Protein AF-A0A8J7G047-F1 (afdb_monomer_lite)

Radius of gy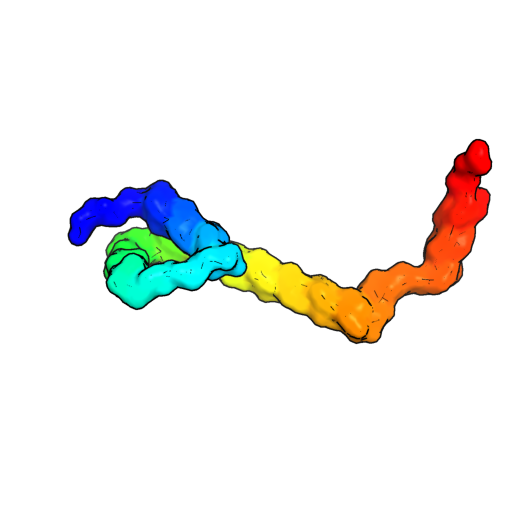ration: 20.24 Å; chains: 1; bounding box: 51×28×45 Å

Sequence (80 aa):
MMLSCREVTRDLTLEAELPLGRYRRLQIGLHMLICRHCRRHKAQLEQLRHVLQTVNTLEAEGIAAMPAEAKARIRNRLPS

pLDDT: mean 84.09, std 9.39, range [55.0, 93.81]

Secondary structure (DSSP, 8-state):
----HHHHHHHHHHTTTSPPPHHHHHHHHHHHHH-HHHHHHHHHHHHHHHHHHHHHHHHHTTTTSPPHHHHHHHHTTS--

Structure (mmCIF, N/CA/C/O backbone):
data_AF-A0A8J7G047-F1
#
_entry.id   AF-A0A8J7G047-F1
#
loop_
_atom_site.group_PDB
_atom_site.id
_atom_site.type_symbol
_atom_site.label_atom_id
_atom_site.label_alt_id
_atom_site.label_comp_id
_atom_site.label_asym_id
_atom_site.label_entity_id
_atom_site.label_seq_id
_atom_site.pdbx_PDB_ins_code
_atom_site.Cartn_x
_atom_site.Cartn_y
_atom_site.Cartn_z
_atom_site.occupancy
_atom_site.B_iso_or_equiv
_atom_site.auth_seq_id
_atom_site.auth_comp_id
_atom_site.auth_asym_id
_atom_site.auth_atom_id
_atom_site.pdbx_PDB_model_num
ATOM 1 N N . MET A 1 1 ? -17.045 -1.001 15.995 1.00 55.00 1 MET A N 1
ATOM 2 C CA . MET A 1 1 ? -17.478 0.176 15.204 1.00 55.00 1 MET A CA 1
ATOM 3 C C . MET A 1 1 ? -16.603 1.361 15.592 1.00 55.00 1 MET A C 1
ATOM 5 O O . MET A 1 1 ? -16.065 1.319 16.685 1.00 55.00 1 MET A O 1
ATOM 9 N N . MET A 1 2 ? -16.461 2.357 14.712 1.00 62.44 2 MET A N 1
ATOM 10 C CA . MET A 1 2 ? -15.473 3.460 14.729 1.00 62.44 2 MET A CA 1
ATOM 11 C C . MET A 1 2 ? -14.102 3.161 14.099 1.00 62.44 2 MET A C 1
ATOM 13 O O . MET A 1 2 ? -13.077 3.599 14.596 1.00 62.44 2 MET A O 1
ATOM 17 N N . LEU A 1 3 ? -14.076 2.458 12.964 1.00 75.31 3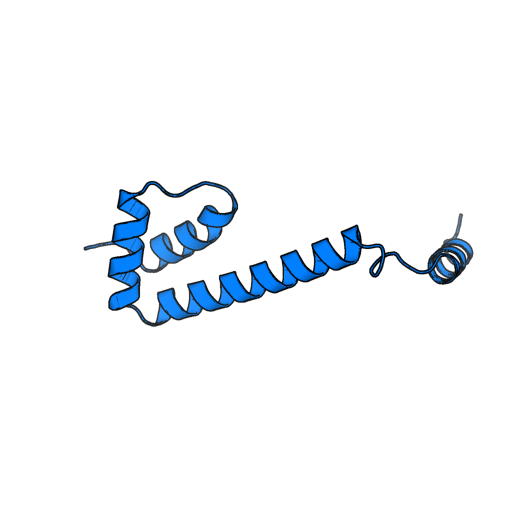 LEU A N 1
ATOM 18 C CA . LEU A 1 3 ? -13.008 2.693 11.987 1.00 75.31 3 LEU A CA 1
ATOM 19 C C . LEU A 1 3 ? -13.496 3.785 11.042 1.00 75.31 3 LEU A C 1
ATOM 21 O O . LEU A 1 3 ? -14.535 3.612 10.395 1.00 75.31 3 LEU A O 1
ATOM 25 N N . SER A 1 4 ? -12.778 4.901 10.980 1.00 87.44 4 SER A N 1
ATOM 26 C CA . SER A 1 4 ? -13.042 5.925 9.976 1.00 87.44 4 SER A CA 1
ATOM 27 C C . SER A 1 4 ? -12.566 5.452 8.603 1.00 87.44 4 SER A C 1
ATOM 29 O O . SER A 1 4 ? -11.585 4.713 8.488 1.00 87.44 4 SER A O 1
ATOM 31 N N . CYS A 1 5 ? -13.219 5.920 7.536 1.00 89.31 5 CYS A N 1
ATOM 32 C CA . CYS A 1 5 ? -12.776 5.624 6.172 1.00 89.31 5 CYS A CA 1
ATOM 33 C C . CYS A 1 5 ? -11.296 5.989 5.966 1.00 89.31 5 CYS A C 1
ATOM 35 O O . CYS A 1 5 ? -10.590 5.264 5.276 1.00 89.31 5 CYS A O 1
ATOM 37 N N . ARG A 1 6 ? -10.818 7.065 6.609 1.00 89.50 6 ARG A N 1
ATOM 38 C CA . ARG A 1 6 ? -9.423 7.530 6.555 1.00 89.50 6 ARG A CA 1
ATOM 39 C C . ARG A 1 6 ? -8.439 6.545 7.186 1.00 89.50 6 ARG A C 1
ATOM 41 O O . ARG A 1 6 ? -7.349 6.351 6.662 1.00 89.50 6 ARG A O 1
ATOM 48 N N . GLU A 1 7 ? -8.796 5.946 8.317 1.00 90.44 7 GLU A N 1
ATOM 49 C CA . GLU A 1 7 ? -7.953 4.927 8.947 1.00 90.44 7 GLU A CA 1
ATOM 50 C C . GLU A 1 7 ? -7.910 3.665 8.098 1.00 90.44 7 GLU A C 1
ATOM 52 O O . GLU A 1 7 ? -6.834 3.127 7.875 1.00 90.44 7 GLU A O 1
ATOM 57 N N . VAL A 1 8 ? -9.057 3.245 7.560 1.00 91.00 8 VAL A N 1
ATOM 58 C CA . VAL A 1 8 ? -9.136 2.065 6.694 1.00 91.00 8 VAL A CA 1
ATOM 59 C C . VAL A 1 8 ? -8.320 2.261 5.421 1.00 91.00 8 VAL A C 1
ATOM 61 O O . VAL A 1 8 ? -7.575 1.364 5.042 1.00 91.00 8 VAL A O 1
ATOM 64 N N . THR A 1 9 ? -8.419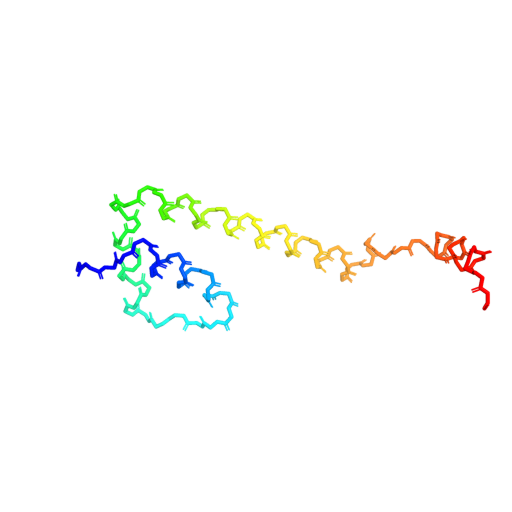 3.416 4.757 1.00 90.19 9 THR A N 1
ATOM 65 C CA . THR A 1 9 ? -7.619 3.681 3.552 1.00 90.19 9 THR A CA 1
ATOM 66 C C . THR A 1 9 ? -6.129 3.736 3.867 1.00 90.19 9 THR A C 1
ATOM 68 O O . THR A 1 9 ? -5.350 3.145 3.126 1.00 90.19 9 THR A O 1
ATOM 71 N N . ARG A 1 10 ? -5.732 4.358 4.986 1.00 90.69 10 ARG A N 1
ATOM 72 C CA . ARG A 1 10 ? -4.337 4.367 5.448 1.00 90.69 10 ARG A CA 1
ATOM 73 C C . ARG A 1 10 ? -3.819 2.953 5.710 1.00 90.69 10 ARG A C 1
ATOM 75 O O . ARG A 1 10 ? -2.741 2.612 5.238 1.00 90.69 10 ARG A O 1
ATOM 82 N N . ASP A 1 11 ? -4.585 2.136 6.426 1.00 91.25 11 ASP A N 1
ATOM 83 C CA . ASP A 1 11 ? -4.195 0.764 6.751 1.00 91.25 11 ASP A CA 1
ATOM 84 C C . ASP A 1 11 ? -4.083 -0.106 5.491 1.00 91.25 11 ASP A C 1
ATOM 86 O O . ASP A 1 11 ? -3.159 -0.902 5.385 1.00 91.25 11 ASP A O 1
ATOM 90 N N . LEU A 1 12 ? -4.986 0.064 4.517 1.00 88.56 12 LEU A N 1
ATOM 91 C CA . LEU A 1 12 ? -4.942 -0.656 3.238 1.00 88.56 12 LEU A CA 1
ATOM 92 C C . LEU A 1 12 ? -3.702 -0.307 2.405 1.00 88.56 12 LEU A C 1
ATOM 94 O O . LEU A 1 12 ? -3.154 -1.179 1.727 1.00 88.56 12 LEU A O 1
ATOM 98 N N . THR A 1 13 ? -3.261 0.952 2.451 1.00 88.62 13 THR A N 1
ATOM 99 C CA . THR A 1 13 ? -2.017 1.382 1.803 1.00 88.62 13 THR A CA 1
ATOM 100 C C . THR A 1 13 ? -0.803 0.791 2.521 1.00 88.62 13 THR A C 1
ATOM 102 O O . THR A 1 13 ? 0.043 0.182 1.871 1.00 88.62 13 THR A O 1
ATOM 105 N N . LEU A 1 14 ? -0.761 0.888 3.856 1.00 88.25 14 LEU A N 1
ATOM 106 C CA . LEU A 1 14 ? 0.345 0.383 4.678 1.00 88.25 14 LEU A CA 1
ATOM 107 C C . LEU A 1 14 ? 0.446 -1.146 4.707 1.00 88.25 14 LEU A C 1
ATOM 109 O O . LEU A 1 14 ? 1.535 -1.662 4.925 1.00 88.25 14 LEU A O 1
ATOM 113 N N . GLU A 1 15 ? -0.642 -1.880 4.445 1.00 86.62 15 GLU A N 1
ATOM 114 C CA . GLU A 1 15 ? -0.626 -3.351 4.350 1.00 86.62 15 GLU A CA 1
ATOM 115 C C . GLU A 1 15 ? 0.394 -3.861 3.314 1.00 86.62 15 GLU A C 1
ATOM 117 O O . GLU A 1 15 ? 0.846 -4.999 3.409 1.00 86.62 15 GLU A O 1
ATOM 122 N N . ALA A 1 16 ? 0.767 -3.031 2.329 1.00 76.44 16 ALA A N 1
ATOM 123 C CA . ALA A 1 16 ? 1.817 -3.359 1.365 1.00 76.44 16 ALA A CA 1
ATOM 124 C C . ALA A 1 16 ? 3.220 -3.442 1.994 1.00 76.44 16 ALA A C 1
ATOM 126 O O . ALA A 1 16 ? 4.060 -4.182 1.493 1.00 76.44 16 ALA A O 1
ATOM 127 N N . GLU A 1 17 ? 3.466 -2.693 3.067 1.00 82.69 17 GLU A N 1
ATOM 128 C CA . GLU A 1 17 ? 4.775 -2.567 3.715 1.00 82.69 17 GLU A CA 1
ATOM 129 C C . GLU A 1 17 ? 4.829 -3.338 5.039 1.00 82.69 17 GLU A C 1
ATOM 131 O O . GLU A 1 17 ? 5.851 -3.930 5.383 1.00 82.69 17 GLU A O 1
ATOM 136 N N . LEU A 1 18 ? 3.722 -3.351 5.788 1.00 82.19 18 LEU A N 1
ATOM 137 C CA . LEU A 1 18 ? 3.633 -3.915 7.130 1.00 82.19 18 LEU A CA 1
ATOM 138 C C . LEU A 1 18 ? 2.421 -4.850 7.240 1.00 82.19 18 LEU A C 1
ATOM 140 O O . LEU A 1 18 ? 1.288 -4.427 6.988 1.00 82.19 18 LEU A O 1
ATOM 144 N N . PRO A 1 19 ? 2.605 -6.111 7.672 1.00 78.75 19 PRO A N 1
ATOM 145 C CA . PRO A 1 19 ? 1.490 -7.027 7.839 1.00 78.75 19 PRO A CA 1
ATOM 146 C C . PRO A 1 19 ? 0.548 -6.526 8.939 1.00 78.75 19 PRO A C 1
ATOM 148 O O . PRO A 1 19 ? 0.933 -6.348 10.096 1.00 78.75 19 PRO A O 1
ATOM 151 N N . LEU A 1 20 ? -0.722 -6.330 8.587 1.00 85.38 20 LEU A N 1
ATOM 152 C CA . LEU A 1 20 ? -1.754 -5.952 9.547 1.00 85.38 20 LEU A CA 1
ATOM 153 C C . LEU A 1 20 ? -2.019 -7.098 10.534 1.00 85.38 20 LEU A C 1
ATOM 155 O O . LEU A 1 20 ? -2.167 -8.261 10.149 1.00 85.38 20 LEU A O 1
ATOM 159 N N . GLY A 1 21 ? -2.164 -6.762 11.818 1.00 88.00 21 GLY A N 1
ATOM 160 C CA . GLY A 1 21 ? -2.584 -7.723 12.838 1.00 88.00 21 GLY A CA 1
ATOM 161 C C . GLY A 1 21 ? -3.940 -8.362 12.501 1.00 88.00 21 GLY A C 1
ATOM 162 O O . GLY A 1 21 ? -4.840 -7.707 11.970 1.00 88.00 21 GLY A O 1
ATOM 163 N N . ARG A 1 22 ? -4.117 -9.645 12.847 1.00 86.75 22 ARG A N 1
ATOM 164 C CA . ARG A 1 22 ? -5.312 -10.446 12.494 1.00 86.75 22 ARG A CA 1
ATOM 165 C C . ARG A 1 22 ? -6.632 -9.771 12.891 1.00 86.75 22 ARG A C 1
ATOM 167 O O . ARG A 1 22 ? -7.573 -9.740 12.103 1.00 86.75 22 ARG A O 1
ATOM 174 N N . TYR A 1 23 ? -6.677 -9.173 14.083 1.00 87.94 23 TYR A N 1
ATOM 175 C CA . TYR A 1 23 ? -7.850 -8.446 14.576 1.00 87.94 23 TYR A CA 1
ATOM 176 C C . TYR A 1 23 ? -8.158 -7.190 13.746 1.00 87.94 23 TYR A C 1
ATOM 178 O O . TYR A 1 23 ? -9.306 -6.948 13.375 1.00 87.94 23 TYR A O 1
ATOM 186 N N . ARG A 1 24 ? -7.122 -6.428 13.376 1.00 88.38 24 ARG A N 1
ATOM 187 C CA . ARG A 1 24 ? -7.253 -5.224 12.546 1.00 88.38 24 ARG A CA 1
ATOM 188 C C . ARG A 1 24 ? -7.795 -5.565 11.159 1.00 88.38 24 ARG A C 1
ATOM 190 O O . ARG A 1 24 ? -8.682 -4.880 10.656 1.00 88.38 24 ARG A O 1
ATOM 197 N N . ARG A 1 25 ? -7.328 -6.676 10.582 1.00 89.25 25 ARG A N 1
ATOM 198 C CA . ARG A 1 25 ? -7.809 -7.193 9.295 1.00 89.25 25 ARG A CA 1
ATOM 199 C C . ARG A 1 25 ? -9.299 -7.545 9.337 1.00 89.25 25 ARG A C 1
ATOM 201 O O . ARG A 1 25 ? -10.033 -7.194 8.415 1.00 89.25 25 ARG A O 1
ATOM 208 N N . LEU A 1 26 ? -9.758 -8.163 10.429 1.00 89.44 26 LEU A N 1
ATOM 209 C CA . LEU A 1 26 ? -11.173 -8.480 10.638 1.00 89.44 26 LEU A CA 1
ATOM 210 C C . LEU A 1 26 ? -12.035 -7.208 10.735 1.00 89.44 26 LEU A C 1
ATOM 212 O O . LEU A 1 26 ? -13.074 -7.113 10.084 1.00 89.44 26 LEU A O 1
ATOM 216 N N . GLN A 1 27 ? -11.587 -6.208 11.501 1.00 90.19 27 GLN A N 1
ATOM 217 C CA . GLN A 1 27 ? -12.304 -4.936 11.647 1.00 90.19 27 GLN A CA 1
ATOM 218 C C . GLN A 1 27 ? -12.433 -4.179 10.316 1.00 90.19 27 GLN A C 1
ATOM 220 O O . GLN A 1 27 ? -13.503 -3.659 9.996 1.00 90.19 27 GLN A O 1
ATOM 225 N N . ILE A 1 28 ? -11.361 -4.147 9.523 1.00 90.69 28 ILE A N 1
ATOM 226 C CA . ILE A 1 28 ? -11.351 -3.560 8.179 1.00 90.69 28 ILE A CA 1
ATOM 227 C C . ILE A 1 28 ? -12.306 -4.321 7.245 1.00 90.69 28 ILE A C 1
ATOM 229 O O . ILE A 1 28 ? -13.074 -3.698 6.509 1.00 90.69 28 ILE A O 1
ATOM 233 N N . GLY A 1 29 ? -12.311 -5.657 7.311 1.00 89.56 29 GLY A N 1
ATOM 234 C CA . GLY A 1 29 ? -13.254 -6.501 6.574 1.00 89.56 29 GLY A CA 1
ATOM 235 C C . GLY A 1 29 ? -14.709 -6.153 6.890 1.00 89.56 29 GLY A C 1
ATOM 236 O O . GLY A 1 29 ? -15.493 -5.904 5.974 1.00 89.56 29 GLY A O 1
ATOM 237 N N . LEU A 1 30 ? -15.046 -6.026 8.177 1.00 91.06 30 LEU A N 1
ATOM 238 C CA . LEU A 1 30 ? -16.379 -5.612 8.622 1.00 91.06 30 LEU A CA 1
ATOM 239 C C . LEU A 1 30 ? -16.747 -4.210 8.107 1.00 91.06 30 LEU A C 1
ATOM 241 O O . LEU A 1 30 ? -17.859 -4.003 7.627 1.00 91.06 30 LEU A O 1
ATOM 245 N N . HIS A 1 31 ? -15.815 -3.251 8.145 1.00 92.19 31 HIS A N 1
ATOM 246 C CA . HIS A 1 31 ? -16.050 -1.904 7.613 1.00 92.19 31 HIS A CA 1
ATOM 247 C C . HIS A 1 31 ? -16.324 -1.918 6.099 1.00 92.19 31 HIS A C 1
ATOM 249 O O . HIS A 1 31 ? -17.201 -1.207 5.614 1.00 92.19 31 HIS A O 1
ATOM 255 N N . MET A 1 32 ? -15.625 -2.753 5.329 1.00 91.44 32 MET A N 1
ATOM 256 C CA . MET A 1 32 ? -15.862 -2.879 3.886 1.00 91.44 32 MET A CA 1
ATOM 257 C C . MET A 1 32 ? -17.204 -3.532 3.530 1.00 91.44 32 MET A C 1
ATOM 259 O O . MET A 1 32 ? -17.690 -3.335 2.409 1.00 91.44 32 MET A O 1
ATOM 263 N N . LEU A 1 33 ? -17.827 -4.281 4.449 1.00 90.94 33 LEU A N 1
ATOM 264 C CA . LEU A 1 33 ? -19.188 -4.794 4.258 1.00 90.94 33 LEU A CA 1
ATOM 265 C C . LEU A 1 33 ? -20.220 -3.664 4.197 1.00 90.94 33 LEU A C 1
ATOM 267 O O . LEU A 1 33 ? -21.132 -3.737 3.380 1.00 90.94 33 LEU A O 1
ATOM 271 N N . ILE A 1 34 ? -20.020 -2.601 4.978 1.00 91.88 34 ILE A N 1
ATOM 272 C CA . ILE A 1 34 ? -20.942 -1.458 5.069 1.00 91.88 34 ILE A CA 1
ATOM 273 C C . ILE A 1 34 ? -20.526 -0.267 4.193 1.00 91.88 34 ILE A C 1
ATOM 275 O O . ILE A 1 34 ? -21.373 0.496 3.738 1.00 91.88 34 ILE A O 1
ATOM 279 N N . CYS A 1 35 ? -19.229 -0.097 3.921 1.00 92.81 35 CYS A N 1
ATOM 280 C CA . CYS A 1 35 ? -18.700 1.056 3.201 1.00 92.81 35 CYS A CA 1
ATOM 281 C C . CYS A 1 35 ? -18.256 0.688 1.780 1.00 92.81 35 CYS A C 1
ATOM 283 O O . CYS A 1 35 ? -17.182 0.118 1.552 1.00 92.81 35 CYS A O 1
ATOM 285 N N . ARG A 1 36 ? -19.060 1.088 0.787 1.00 92.94 36 ARG A N 1
ATOM 286 C CA . ARG A 1 36 ? -18.755 0.856 -0.636 1.00 92.94 36 ARG A CA 1
ATOM 287 C C . ARG A 1 36 ? -17.514 1.616 -1.114 1.00 92.94 36 ARG A C 1
ATOM 289 O O . ARG A 1 36 ? -16.817 1.139 -2.007 1.00 92.94 36 ARG A O 1
ATOM 296 N N . HIS A 1 37 ? -17.222 2.774 -0.521 1.00 91.50 37 HIS A N 1
ATOM 297 C CA . HIS A 1 37 ? -16.070 3.596 -0.895 1.00 91.50 37 HIS A CA 1
ATOM 298 C C . HIS A 1 37 ? -14.745 2.902 -0.556 1.00 91.50 37 HIS A C 1
ATOM 300 O O . HIS A 1 37 ? -13.903 2.725 -1.433 1.00 91.50 37 HIS A O 1
ATOM 306 N N . CYS A 1 38 ? -14.596 2.415 0.679 1.00 92.25 38 CYS A N 1
ATOM 307 C CA . CYS A 1 38 ? -13.396 1.687 1.097 1.00 92.25 38 CYS A CA 1
ATOM 308 C C . CYS A 1 38 ? -13.197 0.392 0.299 1.00 92.25 38 CYS A C 1
ATOM 310 O O . CYS A 1 38 ? -12.066 0.044 -0.034 1.00 92.25 38 CYS A O 1
ATOM 312 N N . ARG A 1 39 ? -14.288 -0.286 -0.086 1.00 92.94 39 ARG A N 1
ATOM 313 C CA . ARG A 1 39 ? -14.217 -1.458 -0.969 1.00 92.94 39 ARG A CA 1
ATOM 314 C C . ARG A 1 39 ? -13.678 -1.106 -2.359 1.00 92.94 39 ARG A C 1
ATOM 316 O O . ARG A 1 39 ? -12.822 -1.817 -2.874 1.00 92.94 39 ARG A O 1
ATOM 323 N N . ARG A 1 40 ? -14.148 -0.002 -2.954 1.00 92.94 40 ARG A N 1
ATOM 324 C CA . ARG A 1 40 ? -13.640 0.488 -4.246 1.00 92.94 40 ARG A CA 1
ATOM 325 C C . ARG A 1 40 ? -12.162 0.871 -4.155 1.00 92.94 40 ARG A C 1
ATOM 327 O O . ARG A 1 40 ? -11.395 0.475 -5.023 1.00 92.94 40 ARG A O 1
ATOM 334 N N . HIS A 1 41 ? -11.765 1.572 -3.096 1.00 91.50 41 HIS A N 1
ATOM 335 C CA . HIS A 1 41 ? -10.369 1.949 -2.874 1.00 91.50 41 HIS A CA 1
ATOM 336 C C . HIS A 1 41 ? -9.444 0.724 -2.796 1.00 91.50 41 HIS A C 1
ATOM 338 O O . HIS A 1 41 ? -8.391 0.705 -3.427 1.00 91.50 41 HIS A O 1
ATOM 344 N N . LYS A 1 42 ? -9.862 -0.336 -2.087 1.00 92.38 42 LYS A N 1
ATOM 345 C CA . LYS A 1 42 ? -9.120 -1.605 -2.047 1.00 92.38 42 LYS A CA 1
ATOM 346 C C . LYS A 1 42 ? -8.936 -2.211 -3.440 1.00 92.38 42 LYS A C 1
ATOM 348 O O . LYS A 1 42 ? -7.821 -2.586 -3.778 1.00 92.38 42 LYS A O 1
ATOM 353 N N . ALA A 1 43 ? -9.992 -2.246 -4.252 1.00 92.69 43 ALA A N 1
ATOM 354 C CA . ALA A 1 43 ? -9.905 -2.762 -5.618 1.00 92.69 43 ALA A CA 1
ATOM 355 C C . ALA A 1 43 ? -8.925 -1.950 -6.490 1.00 92.69 43 ALA A C 1
ATOM 357 O O . ALA A 1 43 ? -8.145 -2.531 -7.236 1.00 92.69 43 ALA A O 1
ATOM 358 N N . GLN A 1 44 ? -8.910 -0.618 -6.358 1.00 93.06 44 GLN A N 1
ATOM 359 C CA . GLN A 1 44 ? -7.956 0.242 -7.076 1.00 93.06 44 GLN A CA 1
ATOM 360 C C . GLN A 1 44 ? -6.504 -0.030 -6.655 1.00 93.06 44 GLN A C 1
ATOM 362 O O . GLN A 1 44 ? -5.617 -0.101 -7.504 1.00 93.06 44 GLN A O 1
ATOM 367 N N . LEU A 1 45 ? -6.255 -0.227 -5.355 1.00 91.88 45 LEU A N 1
ATOM 368 C CA . LEU A 1 45 ? -4.930 -0.602 -4.856 1.00 91.88 45 LEU A CA 1
ATOM 369 C C . LEU A 1 45 ? -4.488 -1.981 -5.362 1.00 91.88 45 LEU A C 1
ATOM 371 O O . LEU A 1 45 ? -3.324 -2.159 -5.708 1.00 91.88 45 LEU A O 1
ATOM 375 N N . GLU A 1 46 ? -5.396 -2.954 -5.429 1.00 92.31 46 GLU A N 1
ATOM 376 C CA . GLU A 1 46 ? -5.102 -4.286 -5.973 1.00 92.31 46 GLU A CA 1
ATOM 377 C C . GLU A 1 46 ? -4.756 -4.226 -7.466 1.00 92.31 46 GLU A C 1
ATOM 379 O O . GLU A 1 46 ? -3.792 -4.862 -7.890 1.00 92.31 46 GLU A O 1
ATOM 384 N N . GLN A 1 47 ? -5.465 -3.405 -8.246 1.00 93.81 47 GLN A N 1
ATOM 385 C CA . GLN A 1 47 ? -5.130 -3.159 -9.652 1.00 93.81 47 GLN A CA 1
ATOM 386 C C . GLN A 1 47 ? -3.738 -2.541 -9.805 1.00 93.81 47 GLN A C 1
ATOM 388 O O . GLN A 1 47 ? -2.950 -3.012 -10.622 1.00 93.81 47 GLN A O 1
ATOM 393 N N . LEU A 1 48 ? -3.411 -1.529 -8.994 1.00 91.44 48 LEU A N 1
ATOM 394 C CA . LEU A 1 48 ? -2.085 -0.911 -9.005 1.00 91.44 48 LEU A CA 1
ATOM 395 C C . LEU A 1 48 ? -0.990 -1.942 -8.691 1.00 91.44 48 LEU A C 1
ATOM 397 O O . LEU A 1 48 ? 0.009 -2.019 -9.402 1.00 91.44 48 LEU A O 1
ATOM 401 N N . ARG A 1 49 ? -1.193 -2.770 -7.657 1.00 89.75 49 ARG A N 1
ATOM 402 C CA . ARG A 1 49 ? -0.252 -3.840 -7.285 1.00 89.75 49 ARG A CA 1
ATOM 403 C C . ARG A 1 49 ? -0.055 -4.838 -8.418 1.00 89.75 49 ARG A C 1
ATOM 405 O O . ARG A 1 49 ? 1.077 -5.237 -8.664 1.00 89.75 49 ARG A O 1
ATOM 412 N N . HIS A 1 50 ? -1.126 -5.211 -9.113 1.00 91.38 50 HIS A N 1
ATOM 413 C CA . HIS A 1 50 ? -1.030 -6.133 -10.235 1.00 91.38 50 HIS A CA 1
ATOM 414 C C . HIS A 1 50 ? -0.207 -5.540 -11.383 1.00 91.38 50 HIS A C 1
ATOM 416 O O . HIS A 1 50 ? 0.704 -6.196 -11.870 1.00 91.38 50 HIS A O 1
ATOM 422 N N . VAL A 1 51 ? -0.444 -4.274 -11.745 1.00 91.56 51 VAL A N 1
ATOM 423 C CA . VAL A 1 51 ? 0.356 -3.580 -12.769 1.00 91.56 51 VAL A CA 1
ATOM 424 C C . VAL A 1 51 ? 1.834 -3.534 -1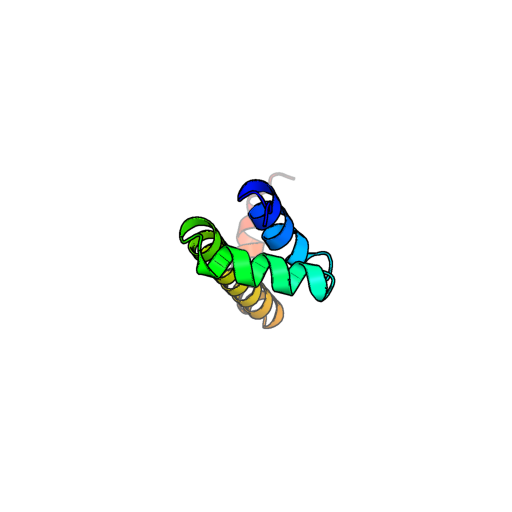2.378 1.00 91.56 51 VAL A C 1
ATOM 426 O O . VAL A 1 51 ? 2.685 -3.859 -13.199 1.00 91.56 51 VAL A O 1
ATOM 429 N N . LEU A 1 52 ? 2.147 -3.189 -11.127 1.00 89.25 52 LEU A N 1
ATOM 430 C CA . LEU A 1 52 ? 3.531 -3.151 -10.640 1.00 89.25 52 LEU A CA 1
ATOM 431 C C . LEU A 1 52 ? 4.195 -4.535 -10.665 1.00 89.25 52 LEU A C 1
ATOM 433 O O . LEU A 1 52 ? 5.351 -4.653 -11.055 1.00 89.25 52 LEU A O 1
ATOM 437 N N . GLN A 1 53 ? 3.469 -5.592 -10.297 1.00 89.06 53 GLN A N 1
ATOM 438 C CA . GLN A 1 53 ? 3.965 -6.967 -10.395 1.00 89.06 53 GLN A CA 1
ATOM 439 C C . GLN A 1 53 ? 4.209 -7.384 -11.848 1.00 89.06 53 GLN A C 1
ATOM 441 O O . GLN A 1 53 ? 5.230 -8.005 -12.138 1.00 89.06 53 GLN A O 1
ATOM 446 N N . THR A 1 54 ? 3.318 -7.015 -12.770 1.00 88.25 54 THR A N 1
ATOM 447 C CA . THR A 1 54 ? 3.499 -7.269 -14.203 1.00 88.25 54 THR A CA 1
ATOM 448 C C . THR A 1 54 ? 4.722 -6.532 -14.747 1.00 88.25 54 THR A C 1
ATOM 450 O O . THR A 1 54 ? 5.519 -7.117 -15.465 1.00 88.25 54 THR A O 1
ATOM 453 N N . VAL A 1 55 ? 4.936 -5.269 -14.372 1.00 87.19 55 VAL A N 1
ATOM 454 C CA . VAL A 1 55 ? 6.141 -4.530 -14.788 1.00 87.19 55 VAL A CA 1
ATOM 455 C C . VAL A 1 55 ? 7.405 -5.187 -14.231 1.00 87.19 55 VAL A C 1
ATOM 457 O O . VAL A 1 55 ? 8.317 -5.475 -14.998 1.00 87.19 55 VAL A O 1
ATOM 460 N N . ASN A 1 56 ? 7.432 -5.515 -12.937 1.00 86.75 56 ASN A N 1
ATOM 461 C CA . ASN A 1 56 ? 8.588 -6.170 -12.319 1.00 86.75 56 ASN A CA 1
ATOM 462 C C . ASN A 1 56 ? 8.894 -7.541 -12.942 1.00 86.75 56 ASN A C 1
ATOM 464 O O . ASN A 1 56 ? 10.056 -7.912 -13.071 1.00 86.75 56 ASN A O 1
ATOM 468 N N . THR A 1 57 ? 7.867 -8.310 -13.316 1.00 84.88 57 THR A N 1
ATOM 469 C CA . THR A 1 57 ? 8.054 -9.606 -13.992 1.00 84.88 57 THR A CA 1
ATOM 470 C C . THR A 1 57 ? 8.603 -9.422 -15.403 1.00 84.88 57 THR A C 1
ATOM 472 O O . THR A 1 57 ? 9.574 -10.083 -15.750 1.00 84.88 57 THR A O 1
ATOM 475 N N . LEU A 1 58 ? 8.092 -8.456 -16.172 1.00 81.69 58 LEU A N 1
ATOM 476 C CA . LEU A 1 58 ? 8.640 -8.107 -17.489 1.00 81.69 58 LEU A CA 1
ATOM 477 C C . LEU A 1 58 ? 10.093 -7.605 -17.413 1.00 81.69 58 LEU A C 1
ATOM 479 O O . LEU A 1 58 ? 10.888 -7.876 -18.314 1.00 81.69 58 LEU A O 1
ATOM 483 N N . GLU A 1 59 ? 10.455 -6.878 -16.354 1.00 78.44 59 GLU A N 1
ATOM 484 C CA . GLU A 1 59 ? 11.841 -6.483 -16.076 1.00 78.44 59 GLU A CA 1
ATOM 485 C C . GLU A 1 59 ? 12.719 -7.687 -15.722 1.00 78.44 59 GLU A C 1
ATOM 487 O O . GLU A 1 59 ? 13.810 -7.826 -16.278 1.00 78.44 59 GLU A O 1
ATOM 492 N N . ALA A 1 60 ? 12.241 -8.583 -14.855 1.00 75.44 60 ALA A N 1
ATOM 493 C CA . ALA A 1 60 ? 12.963 -9.793 -14.460 1.00 75.44 60 ALA A CA 1
ATOM 494 C C . ALA A 1 60 ? 13.179 -10.766 -15.633 1.00 75.44 60 ALA A C 1
ATOM 496 O O . ALA A 1 60 ? 14.237 -11.384 -15.737 1.00 75.44 60 ALA A O 1
ATOM 497 N N . GLU A 1 61 ? 12.209 -10.867 -16.542 1.00 77.50 61 GLU A N 1
ATOM 498 C CA . GLU A 1 61 ? 12.285 -11.666 -17.771 1.00 77.50 61 GLU A CA 1
ATOM 499 C C . GLU A 1 61 ? 13.122 -10.987 -18.871 1.00 77.50 61 GLU A C 1
ATOM 501 O O . GLU A 1 61 ? 13.302 -11.542 -19.954 1.00 77.50 61 GLU A O 1
ATOM 506 N N . GLY A 1 62 ? 13.647 -9.781 -18.621 1.00 68.06 62 GLY A N 1
ATOM 507 C CA . GLY A 1 62 ? 14.456 -9.031 -19.582 1.00 68.06 62 GLY A CA 1
ATOM 508 C C . GLY A 1 62 ? 13.668 -8.501 -20.784 1.00 68.06 62 GLY A C 1
ATOM 509 O O . GLY A 1 62 ? 14.261 -7.918 -21.688 1.00 68.06 62 GLY A O 1
ATOM 510 N N . ILE A 1 63 ? 12.341 -8.650 -20.792 1.00 66.56 63 ILE A N 1
ATOM 511 C CA . ILE A 1 63 ? 11.443 -8.174 -21.854 1.00 66.56 63 ILE A CA 1
ATOM 512 C C . ILE A 1 63 ? 11.328 -6.644 -21.805 1.00 66.56 63 ILE A C 1
ATOM 514 O O . ILE A 1 63 ? 11.244 -5.988 -22.842 1.00 66.56 63 ILE A O 1
ATOM 518 N N . ALA A 1 64 ? 11.383 -6.061 -20.605 1.00 61.25 64 ALA A N 1
ATOM 519 C CA . ALA A 1 64 ? 11.419 -4.613 -20.403 1.00 61.25 64 ALA A CA 1
ATOM 520 C C . ALA A 1 64 ? 12.843 -4.021 -20.452 1.00 61.25 64 ALA A C 1
ATOM 522 O O . ALA A 1 64 ? 13.017 -2.809 -20.293 1.00 61.25 64 ALA A O 1
ATOM 523 N N . ALA A 1 65 ? 13.878 -4.836 -20.695 1.00 64.56 65 ALA A N 1
ATOM 524 C CA . ALA A 1 65 ? 15.220 -4.311 -20.897 1.00 64.56 65 ALA A CA 1
ATOM 525 C C . ALA A 1 65 ? 15.249 -3.505 -22.201 1.00 64.56 65 ALA A C 1
ATOM 527 O O . ALA A 1 65 ? 14.975 -4.025 -23.282 1.00 64.56 65 ALA A O 1
ATOM 528 N N . MET A 1 66 ? 15.593 -2.217 -22.105 1.00 64.50 66 MET A N 1
ATOM 529 C CA . MET A 1 66 ? 15.797 -1.370 -23.279 1.00 64.50 66 MET A CA 1
ATOM 530 C C . MET A 1 66 ? 16.697 -2.097 -24.293 1.00 64.50 66 MET A C 1
ATOM 532 O O . MET A 1 66 ? 17.820 -2.466 -23.923 1.00 64.50 66 MET A O 1
ATOM 536 N N . PRO A 1 67 ? 16.263 -2.250 -25.561 1.00 73.12 67 PRO A N 1
ATOM 537 C CA . PRO A 1 67 ? 17.087 -2.853 -26.596 1.00 73.12 67 PRO A CA 1
ATOM 538 C C . PRO A 1 67 ? 18.458 -2.181 -26.619 1.00 73.12 67 PRO A C 1
ATOM 540 O O . PRO A 1 67 ? 18.551 -0.950 -26.542 1.00 73.12 67 PRO A O 1
ATOM 543 N N . ALA A 1 68 ? 19.528 -2.971 -26.716 1.00 70.00 68 ALA A N 1
ATOM 544 C CA . ALA A 1 68 ? 20.898 -2.457 -26.666 1.00 70.00 68 ALA A CA 1
ATOM 545 C C . ALA A 1 68 ? 21.124 -1.314 -27.677 1.00 70.00 68 ALA A C 1
ATOM 547 O O . ALA A 1 68 ? 21.801 -0.329 -27.378 1.00 70.00 68 ALA A O 1
ATOM 548 N N . GLU A 1 69 ? 20.461 -1.401 -28.831 1.00 72.88 69 GLU A N 1
ATOM 549 C CA . GLU A 1 69 ? 20.447 -0.383 -29.878 1.00 72.88 69 GLU A CA 1
ATOM 550 C C . GLU A 1 69 ? 19.774 0.932 -29.437 1.00 72.88 69 GLU A C 1
ATOM 552 O O . GLU A 1 69 ? 20.306 2.019 -29.669 1.00 72.88 69 GLU A O 1
ATOM 557 N N . ALA A 1 70 ? 18.648 0.863 -28.720 1.00 76.81 70 ALA A N 1
ATOM 558 C CA . ALA A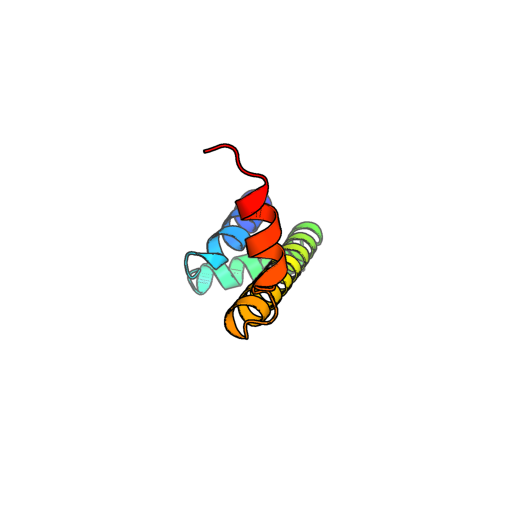 1 70 ? 17.996 2.041 -28.148 1.00 76.81 70 ALA A CA 1
ATOM 559 C C . ALA A 1 70 ? 18.897 2.726 -27.105 1.00 76.81 70 ALA A C 1
ATOM 561 O O . ALA A 1 70 ? 19.010 3.952 -27.088 1.00 76.81 70 ALA A O 1
ATOM 562 N N . LYS A 1 71 ? 19.609 1.943 -26.283 1.00 78.06 71 LYS A N 1
ATOM 563 C CA . LYS A 1 71 ? 20.561 2.460 -25.285 1.00 78.06 71 LYS A CA 1
ATOM 564 C C . LYS A 1 71 ? 21.792 3.105 -25.938 1.00 78.06 71 LYS A C 1
ATOM 566 O O . LYS A 1 71 ? 22.267 4.135 -25.458 1.00 78.06 71 LYS A O 1
ATOM 571 N N . ALA A 1 72 ? 22.282 2.546 -27.046 1.00 78.62 72 ALA A N 1
ATOM 572 C CA . ALA A 1 72 ? 23.375 3.117 -27.836 1.00 78.62 72 ALA A CA 1
ATOM 573 C C . ALA A 1 72 ? 22.977 4.447 -28.502 1.00 78.62 72 ALA A C 1
ATOM 575 O O . ALA A 1 72 ? 23.729 5.419 -28.435 1.00 78.62 72 ALA A O 1
ATOM 576 N N . ARG A 1 73 ? 21.760 4.533 -29.059 1.00 81.88 73 ARG A N 1
ATOM 577 C CA . ARG A 1 73 ? 21.227 5.773 -29.653 1.00 81.88 73 ARG A CA 1
ATOM 578 C C . ARG A 1 73 ? 21.137 6.924 -28.652 1.00 81.88 73 ARG A C 1
ATOM 580 O O . ARG A 1 73 ? 21.450 8.055 -29.011 1.00 81.88 73 ARG A O 1
ATOM 587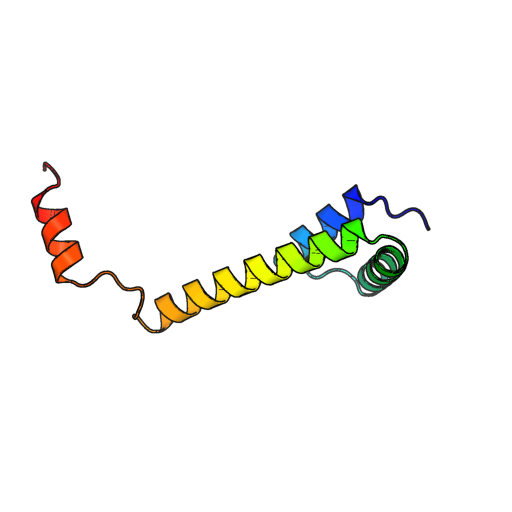 N N . ILE A 1 74 ? 20.715 6.649 -27.416 1.00 83.38 74 ILE A N 1
ATOM 588 C CA . ILE A 1 74 ? 20.622 7.673 -26.363 1.00 83.38 74 ILE A CA 1
ATOM 589 C C . ILE A 1 74 ? 22.016 8.115 -25.910 1.00 83.38 74 ILE A C 1
ATOM 591 O O . ILE A 1 74 ? 22.258 9.313 -25.791 1.00 83.38 74 ILE A O 1
ATOM 595 N N . ARG A 1 75 ? 22.952 7.172 -25.732 1.00 83.12 75 ARG A N 1
ATOM 596 C CA . ARG A 1 75 ? 24.346 7.479 -25.370 1.00 83.12 75 ARG A CA 1
ATOM 597 C C . ARG A 1 75 ? 24.998 8.448 -26.354 1.00 83.12 75 ARG A C 1
ATOM 599 O O . ARG A 1 75 ? 25.632 9.399 -25.928 1.00 83.12 75 ARG A O 1
ATOM 606 N N . ASN A 1 76 ? 24.775 8.248 -27.650 1.00 83.88 76 ASN A N 1
ATOM 607 C CA . ASN A 1 76 ? 25.345 9.095 -28.701 1.00 83.88 76 ASN A CA 1
ATOM 608 C C . ASN A 1 76 ? 24.715 10.501 -28.783 1.00 83.88 76 ASN A C 1
ATOM 610 O O . ASN A 1 76 ? 25.196 11.329 -29.550 1.00 83.88 76 ASN A O 1
ATOM 614 N N . ARG A 1 77 ? 23.628 10.771 -28.046 1.00 84.44 77 ARG A N 1
ATOM 615 C CA . ARG A 1 77 ? 22.959 12.084 -27.998 1.00 84.44 77 ARG A CA 1
ATOM 616 C C . ARG A 1 77 ? 23.183 12.849 -26.694 1.00 84.44 77 ARG A C 1
ATOM 618 O O . ARG A 1 77 ? 22.743 13.991 -26.603 1.00 84.44 77 ARG A O 1
ATOM 625 N N . LEU A 1 78 ? 23.826 12.242 -25.699 1.00 76.25 78 LEU A N 1
ATOM 626 C CA . LEU A 1 78 ? 24.202 12.940 -24.474 1.00 76.25 78 LEU A CA 1
ATOM 627 C C . LEU A 1 78 ? 25.490 13.733 -24.745 1.00 76.25 78 LEU A C 1
ATOM 629 O O . LEU A 1 78 ? 26.475 13.128 -25.170 1.00 76.25 78 LEU A O 1
ATOM 633 N N . PRO A 1 79 ? 25.498 15.063 -24.545 1.00 64.62 79 PRO A N 1
ATOM 634 C CA . PRO A 1 79 ? 26.742 15.816 -24.547 1.00 64.62 79 PRO A CA 1
ATOM 635 C C . PRO A 1 79 ? 27.622 15.328 -23.388 1.00 64.62 79 PRO A C 1
ATOM 637 O O . PRO A 1 79 ? 27.117 15.074 -22.293 1.00 64.62 79 PRO A O 1
ATOM 640 N N . SER A 1 80 ? 28.909 15.143 -23.686 1.00 62.19 80 SER A N 1
ATOM 641 C CA . SER A 1 80 ? 29.974 14.744 -22.755 1.00 62.19 80 SER A CA 1
ATOM 642 C C . SER A 1 80 ? 30.107 15.689 -21.571 1.00 62.19 80 SER A C 1
ATOM 644 O O . SER A 1 80 ? 30.085 16.913 -21.840 1.00 62.19 80 SER A O 1
#

Organism: NCBI:txid2866724

Foldseek 3Di:
DPDDLVNLLVVLVCCVPDPDDPVVVVVSVVVVVVDVVSVVSNVVVVVVVVVVVVVVVCVVVCVPPDDPVNVVVVVVPDDD